Protein AF-A0A5D4KFY9-F1 (afdb_monomer_lite)

InterPro domains:
  IPR002559 Transposase IS4-like domain [PF01609] (36-91)
  IPR012337 Ribonuclease H-like superfamily [SSF53098] (18-90)

Sequence (92 aa):
YEVPEGKTILRDAKVILGAEKKMRPVRLVEYQDSEGKTYKVATTRWDLSAIEIAEIYKNRWIIELFFKWIKQSLRFVKVWSTKPQGIWNQMF

Organism: NCBI:txid218284

Foldseek 3Di:
DDDPPDQFWPDWDFDWDDPDPDTDTWIWTWTADPVRDIDIDTHNDPPDDSVVSVVVVVVVVVVVVVVVCVCVVPPPVDQPDPDPVSVVVVVD

Secondary structure (DSSP, 8-state):
-PPPSSSSEEEEEEEEESSTT--EEEEEEEEE-TTS-EEEEEES--SS-HHHHHHHHHHHHHHHHHHHHHHHHS-----S--SHHHHHHHH-

Structure (mmCIF, N/CA/C/O backbone):
data_AF-A0A5D4KFY9-F1
#
_entry.id   AF-A0A5D4KFY9-F1
#
loop_
_atom_site.group_PDB
_atom_site.id
_atom_site.type_symbol
_atom_site.label_atom_id
_atom_site.label_alt_id
_atom_site.label_comp_id
_atom_site.label_asym_id
_atom_site.label_entity_id
_atom_site.label_seq_id
_atom_site.pdbx_PDB_ins_code
_atom_site.Cartn_x
_atom_site.Cartn_y
_atom_site.Cartn_z
_atom_site.occupancy
_atom_site.B_iso_or_equiv
_atom_site.auth_seq_id
_atom_site.auth_comp_id
_atom_site.auth_asym_id
_atom_site.auth_atom_id
_atom_site.pdbx_PDB_model_num
ATOM 1 N N . TYR A 1 1 ? -14.939 -1.717 -14.399 1.00 43.03 1 TYR A N 1
ATOM 2 C CA . TYR A 1 1 ? -15.125 -2.684 -13.308 1.00 43.03 1 TYR A CA 1
ATOM 3 C C . TYR A 1 1 ? -16.118 -2.072 -12.352 1.00 43.03 1 TYR A C 1
ATOM 5 O O . TYR A 1 1 ? -15.929 -0.921 -11.976 1.00 43.03 1 TYR A O 1
ATOM 13 N N . GLU A 1 2 ? -17.213 -2.778 -12.092 1.00 39.16 2 GLU A N 1
ATOM 14 C CA . GLU A 1 2 ? -18.279 -2.308 -11.207 1.00 39.16 2 GLU A CA 1
ATOM 15 C C . GLU A 1 2 ? -17.755 -2.299 -9.771 1.00 39.16 2 GLU A C 1
ATOM 17 O O . GLU A 1 2 ? -17.181 -3.281 -9.298 1.00 39.16 2 GLU A O 1
ATOM 22 N N . VAL A 1 3 ? -17.863 -1.143 -9.120 1.00 52.78 3 VAL A N 1
ATOM 23 C CA . VAL A 1 3 ? -17.418 -0.943 -7.742 1.00 52.78 3 VAL A CA 1
ATOM 24 C C . VAL A 1 3 ? -18.590 -1.338 -6.841 1.00 52.78 3 VAL A C 1
ATOM 26 O O . VAL A 1 3 ? -19.649 -0.723 -6.972 1.00 52.78 3 VAL A O 1
ATOM 29 N N . PRO A 1 4 ? -18.448 -2.338 -5.950 1.00 48.19 4 PRO A N 1
ATOM 30 C CA . PRO A 1 4 ? -19.504 -2.689 -5.009 1.00 48.19 4 PRO A CA 1
ATOM 31 C C . PRO A 1 4 ? -19.818 -1.487 -4.118 1.00 48.19 4 PRO A C 1
ATOM 33 O O . PRO A 1 4 ? -18.920 -0.843 -3.568 1.00 48.19 4 PRO A O 1
ATOM 36 N N . GLU A 1 5 ? -21.100 -1.161 -4.021 1.00 46.69 5 GLU A N 1
ATOM 37 C CA . GLU A 1 5 ? -21.593 0.052 -3.387 1.00 46.69 5 GLU A CA 1
ATOM 38 C C . GLU A 1 5 ? -21.432 -0.034 -1.862 1.00 46.69 5 GLU A C 1
ATOM 40 O O . GLU A 1 5 ? -22.154 -0.739 -1.162 1.00 46.69 5 GLU A O 1
ATOM 45 N N . GLY A 1 6 ? -20.422 0.668 -1.349 1.00 52.97 6 GLY A N 1
ATOM 46 C CA . GLY A 1 6 ? -20.077 0.655 0.070 1.00 52.97 6 GLY A CA 1
ATOM 47 C C . GLY A 1 6 ? -19.074 1.739 0.450 1.00 52.97 6 GLY A C 1
ATOM 48 O O . GLY A 1 6 ? -18.115 1.438 1.139 1.00 52.97 6 GLY A O 1
ATOM 49 N N . LYS A 1 7 ? -19.258 2.973 -0.052 1.00 58.97 7 LYS A N 1
ATOM 50 C CA . LYS A 1 7 ? -18.627 4.272 0.321 1.00 58.97 7 LYS A CA 1
ATOM 51 C C . LYS A 1 7 ? -17.098 4.383 0.521 1.00 58.97 7 LYS A C 1
ATOM 53 O O . LYS A 1 7 ? -16.617 5.499 0.679 1.00 58.97 7 LYS A O 1
ATOM 58 N N . THR A 1 8 ? -16.317 3.308 0.497 1.00 73.94 8 THR A N 1
ATOM 59 C CA . THR A 1 8 ? -14.878 3.346 0.800 1.00 73.94 8 THR A CA 1
ATOM 60 C C . THR A 1 8 ? -14.029 3.518 -0.456 1.00 73.94 8 THR A C 1
ATOM 62 O O . THR A 1 8 ? -13.041 4.242 -0.409 1.00 73.94 8 THR A O 1
ATOM 65 N N . ILE A 1 9 ? -14.398 2.911 -1.589 1.00 83.44 9 ILE A N 1
ATOM 66 C CA . ILE A 1 9 ? -13.632 3.009 -2.842 1.00 83.44 9 ILE A CA 1
ATOM 67 C C . ILE A 1 9 ? -14.152 4.177 -3.687 1.00 83.44 9 ILE A C 1
ATOM 69 O O . ILE A 1 9 ? -15.316 4.203 -4.071 1.00 83.44 9 ILE A O 1
ATOM 73 N N . LEU A 1 10 ? -13.271 5.130 -3.990 1.00 86.12 10 LEU A N 1
ATOM 74 C CA . LEU A 1 10 ? -13.563 6.319 -4.795 1.00 86.12 10 LEU A CA 1
ATOM 75 C C . LEU A 1 10 ? -13.276 6.090 -6.281 1.00 86.12 10 LEU A C 1
ATOM 77 O O . LEU A 1 10 ? -13.959 6.641 -7.142 1.00 86.12 10 LEU A O 1
ATOM 81 N N . ARG A 1 11 ? -12.244 5.299 -6.597 1.00 88.00 11 ARG A N 1
ATOM 82 C CA . ARG A 1 11 ? -11.822 5.055 -7.978 1.00 88.00 11 ARG A CA 1
ATOM 83 C C . ARG A 1 11 ? -11.065 3.742 -8.107 1.00 88.00 11 ARG A C 1
ATOM 85 O O . ARG A 1 11 ? -10.200 3.442 -7.295 1.00 88.00 11 ARG A O 1
ATOM 92 N N . ASP A 1 12 ? -11.322 3.019 -9.188 1.00 90.00 12 ASP A N 1
ATOM 93 C CA . ASP A 1 12 ? -10.502 1.893 -9.632 1.00 90.00 12 ASP A CA 1
ATOM 94 C C . ASP A 1 12 ? -10.266 2.018 -11.140 1.00 90.00 12 ASP A C 1
ATOM 96 O O . ASP A 1 12 ? -11.206 1.966 -11.937 1.00 90.00 12 ASP A O 1
ATOM 100 N N . ALA A 1 13 ? -9.022 2.277 -11.541 1.00 89.44 13 ALA A N 1
ATOM 101 C CA . ALA A 1 13 ? -8.689 2.573 -12.929 1.00 89.44 13 ALA A CA 1
ATOM 102 C C . ALA A 1 13 ? -7.332 2.006 -13.34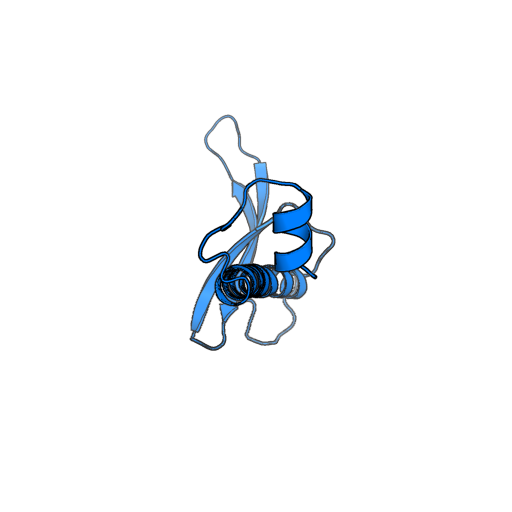3 1.00 89.44 13 ALA A C 1
ATOM 104 O O . ALA A 1 13 ? -6.366 2.015 -12.585 1.00 89.44 13 ALA A O 1
ATOM 105 N N . LYS A 1 14 ? -7.222 1.598 -14.608 1.00 91.12 14 LYS A N 1
ATOM 106 C CA . LYS A 1 14 ? -5.926 1.340 -15.239 1.00 91.12 14 LYS A CA 1
ATOM 107 C C . LYS A 1 14 ? -5.282 2.678 -15.595 1.00 91.12 14 LYS A C 1
ATOM 109 O O . LYS A 1 14 ? -5.853 3.449 -16.359 1.00 91.12 14 LYS A O 1
ATOM 114 N N . VAL A 1 15 ? -4.102 2.947 -15.054 1.00 89.94 15 VAL A N 1
ATOM 115 C CA . VAL A 1 15 ? -3.320 4.156 -15.327 1.00 89.94 15 VAL A CA 1
ATOM 116 C C . VAL A 1 15 ? -1.964 3.781 -15.903 1.00 89.94 15 VAL A C 1
ATOM 118 O O . VAL A 1 15 ? -1.466 2.673 -15.706 1.00 89.94 15 VAL A O 1
ATOM 121 N N . ILE A 1 16 ? -1.356 4.704 -16.635 1.00 88.62 16 ILE A N 1
ATOM 122 C CA . ILE A 1 16 ? 0.000 4.532 -17.142 1.00 88.62 16 ILE A CA 1
ATOM 123 C C . ILE A 1 16 ? 0.938 5.283 -16.206 1.00 88.62 16 ILE A C 1
ATOM 125 O O . ILE A 1 16 ? 0.771 6.481 -15.992 1.00 88.62 16 ILE A O 1
ATOM 129 N N . LEU A 1 17 ? 1.912 4.573 -15.641 1.00 84.00 17 LEU A N 1
ATOM 130 C CA . LEU A 1 17 ? 2.912 5.149 -14.751 1.00 84.00 17 LEU A CA 1
ATOM 131 C C . LEU A 1 17 ? 4.271 5.174 -15.460 1.00 84.00 17 LEU A C 1
ATOM 133 O O . LEU A 1 17 ? 4.751 4.132 -15.911 1.00 84.00 17 LEU A O 1
ATOM 137 N N . GLY A 1 18 ? 4.878 6.358 -15.567 1.00 81.94 18 GLY A N 1
ATOM 138 C CA . GLY A 1 18 ? 6.206 6.568 -16.155 1.00 81.94 18 GLY A CA 1
ATOM 139 C C . GLY A 1 18 ? 6.269 7.730 -17.151 1.00 81.94 18 GLY A C 1
ATOM 140 O O . GLY A 1 18 ? 5.241 8.246 -17.579 1.00 81.94 18 GLY A O 1
ATOM 141 N N . ALA A 1 19 ? 7.490 8.126 -17.521 1.00 77.38 19 ALA A N 1
ATOM 142 C CA . ALA A 1 19 ? 7.766 9.134 -18.548 1.00 77.38 19 ALA A CA 1
ATOM 143 C C . ALA A 1 19 ? 8.274 8.468 -19.837 1.00 77.38 19 ALA A C 1
ATOM 145 O O . ALA A 1 19 ? 9.011 7.481 -19.755 1.00 77.38 19 ALA A O 1
ATOM 146 N N . GLU A 1 20 ? 7.857 9.015 -20.984 1.00 70.19 20 GLU A N 1
ATOM 147 C CA . GLU A 1 20 ? 8.192 8.710 -22.394 1.00 70.19 20 GLU A CA 1
ATOM 148 C C . GLU A 1 20 ? 8.653 7.275 -22.736 1.00 70.19 20 GLU A C 1
ATOM 150 O O . GLU A 1 20 ? 7.959 6.568 -23.456 1.00 70.19 20 GLU A O 1
ATOM 155 N N . LYS A 1 21 ? 9.806 6.809 -22.233 1.00 67.75 21 LYS A N 1
ATOM 156 C CA . LYS A 1 21 ? 10.396 5.489 -22.542 1.00 67.75 21 LYS A CA 1
ATOM 157 C C . LYS A 1 21 ? 10.116 4.365 -21.530 1.00 67.75 21 LYS A C 1
ATOM 159 O O . LYS A 1 21 ? 10.518 3.230 -21.774 1.00 67.75 21 LYS A O 1
ATOM 164 N N . LYS A 1 22 ? 9.463 4.627 -20.389 1.00 73.69 22 LYS A N 1
ATOM 165 C CA . LYS A 1 22 ? 9.158 3.603 -19.358 1.00 73.69 22 LYS A CA 1
ATOM 166 C C . LYS A 1 22 ? 7.709 3.659 -18.863 1.00 73.69 22 LYS A C 1
ATOM 168 O O . LYS A 1 22 ? 7.457 3.553 -17.667 1.00 73.69 22 LYS A O 1
ATOM 173 N N . MET A 1 23 ? 6.756 3.808 -19.777 1.00 79.94 23 MET A N 1
ATOM 174 C CA . MET A 1 23 ? 5.331 3.710 -19.462 1.00 79.94 23 MET A CA 1
ATOM 175 C C . MET A 1 23 ? 4.940 2.259 -19.155 1.00 79.94 23 MET A C 1
ATOM 177 O O . MET A 1 23 ? 4.997 1.397 -20.030 1.00 79.9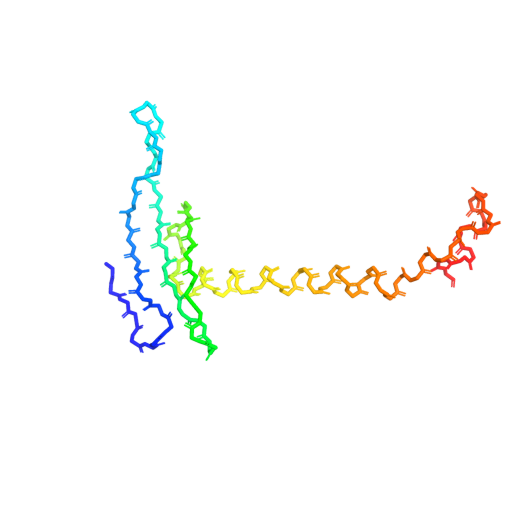4 23 MET A O 1
ATOM 181 N N . ARG A 1 24 ? 4.535 1.977 -17.911 1.00 84.56 24 ARG A N 1
ATOM 182 C CA . ARG A 1 24 ? 3.969 0.676 -17.525 1.00 84.56 24 ARG A CA 1
ATOM 183 C C . ARG A 1 24 ? 2.515 0.840 -17.087 1.00 84.56 24 ARG A C 1
ATOM 185 O O . ARG A 1 24 ? 2.231 1.725 -16.277 1.00 84.56 24 ARG A O 1
ATOM 192 N N . PRO A 1 25 ? 1.588 0.006 -17.591 1.00 85.94 25 PRO A N 1
ATOM 193 C CA . PRO A 1 25 ? 0.224 0.011 -17.098 1.00 85.94 25 PRO A CA 1
ATOM 194 C C . PRO A 1 25 ? 0.197 -0.541 -15.672 1.00 85.94 25 PRO A C 1
ATOM 196 O O . PRO A 1 25 ? 0.676 -1.644 -15.412 1.00 85.94 25 PRO A O 1
ATOM 199 N N . VAL A 1 26 ? -0.392 0.218 -14.760 1.00 91.62 26 VAL A N 1
ATOM 200 C CA . VAL A 1 26 ? -0.645 -0.185 -13.376 1.00 91.62 26 VAL A CA 1
ATOM 201 C C . VAL A 1 26 ? -2.106 0.086 -13.043 1.00 91.62 26 VAL A C 1
ATOM 203 O O . VAL A 1 26 ? -2.769 0.900 -13.684 1.00 91.62 26 VAL A O 1
ATOM 206 N N . ARG A 1 27 ? -2.636 -0.613 -12.052 1.00 92.88 27 ARG A N 1
ATOM 207 C CA . ARG A 1 27 ? -3.958 -0.339 -11.503 1.00 92.88 27 ARG A CA 1
ATOM 208 C C . ARG A 1 27 ? -3.824 0.706 -10.406 1.00 92.88 27 ARG A C 1
ATOM 210 O O . ARG A 1 27 ? -2.962 0.576 -9.543 1.00 92.88 27 ARG A O 1
ATOM 217 N N . LEU A 1 28 ? -4.661 1.731 -10.442 1.00 92.75 28 LEU A N 1
ATOM 218 C CA . LEU A 1 28 ? -4.778 2.751 -9.413 1.00 92.75 28 LEU A CA 1
ATOM 219 C C . LEU A 1 28 ? -6.104 2.562 -8.687 1.00 92.75 28 LEU A C 1
ATOM 221 O O . LEU A 1 28 ? -7.165 2.717 -9.291 1.00 92.75 28 LEU A O 1
ATOM 225 N N . VAL A 1 29 ? -6.015 2.269 -7.396 1.00 92.31 29 VAL A N 1
ATOM 226 C CA . VAL A 1 29 ? -7.154 2.188 -6.487 1.00 92.31 29 VAL A CA 1
ATOM 227 C C . VAL A 1 29 ? -7.109 3.398 -5.564 1.00 92.31 29 VAL A C 1
ATOM 229 O O . VAL A 1 29 ? -6.130 3.599 -4.847 1.00 92.31 29 VAL A O 1
ATOM 232 N N . GLU A 1 30 ? -8.150 4.221 -5.588 1.00 92.38 30 GLU A N 1
ATOM 233 C CA . GLU A 1 30 ? -8.328 5.349 -4.679 1.00 92.38 30 GLU A CA 1
ATOM 234 C C . GLU A 1 30 ? -9.446 5.019 -3.691 1.00 92.38 30 GLU A C 1
ATOM 236 O O . GLU A 1 30 ? -10.532 4.600 -4.094 1.00 92.38 30 GLU A O 1
ATOM 241 N N . TYR A 1 31 ? -9.186 5.207 -2.401 1.00 90.31 31 TYR A N 1
ATOM 242 C CA . TYR A 1 31 ? -10.152 4.940 -1.339 1.00 90.31 31 TYR A CA 1
ATOM 243 C C . TYR A 1 31 ? -10.088 6.020 -0.260 1.00 90.31 31 TYR A C 1
ATOM 245 O O . TYR A 1 31 ? -9.059 6.674 -0.088 1.00 90.31 31 TYR A O 1
ATOM 253 N N . GLN A 1 32 ? -11.189 6.217 0.456 1.00 88.44 32 GLN A N 1
ATOM 254 C CA . GLN A 1 32 ? -11.293 7.162 1.563 1.00 88.44 32 GLN A CA 1
ATOM 255 C C . GLN A 1 32 ? -11.409 6.399 2.880 1.00 88.44 32 GLN A C 1
ATOM 257 O O . GLN A 1 32 ? -12.123 5.400 2.970 1.00 88.44 32 GLN A O 1
ATOM 262 N N . ASP A 1 33 ? -10.679 6.843 3.896 1.00 83.50 33 ASP A N 1
ATOM 263 C CA . ASP A 1 33 ? -10.762 6.254 5.231 1.00 83.50 33 ASP A CA 1
ATOM 264 C C . ASP A 1 33 ? -11.864 6.899 6.085 1.00 83.50 33 ASP A C 1
ATOM 266 O O . ASP A 1 33 ? -12.455 7.904 5.685 1.00 83.50 33 ASP A O 1
ATOM 270 N N . SER A 1 34 ? -12.143 6.339 7.265 1.00 80.56 34 SER A N 1
ATOM 271 C CA . SER A 1 34 ? -13.177 6.837 8.190 1.00 80.56 34 SER A CA 1
ATOM 272 C C . SER A 1 34 ? -12.961 8.290 8.632 1.00 80.56 34 SER A C 1
ATOM 274 O O . SER A 1 34 ? -13.927 9.001 8.884 1.00 80.56 34 SER A O 1
ATOM 276 N N . GLU A 1 35 ? -11.710 8.755 8.662 1.00 82.50 35 GLU A N 1
ATOM 277 C CA . GLU A 1 35 ? -11.333 10.146 8.961 1.00 82.50 35 GLU A CA 1
ATOM 278 C C . GLU A 1 35 ? -11.445 11.084 7.741 1.00 82.50 35 GLU A C 1
ATOM 280 O O . GLU A 1 35 ? -11.022 12.237 7.781 1.00 82.50 35 GLU A O 1
ATOM 285 N N . GLY A 1 36 ? -11.971 10.593 6.616 1.00 83.31 36 GLY A N 1
ATOM 286 C CA . GLY A 1 36 ? -12.157 11.374 5.396 1.00 83.31 36 GLY A CA 1
ATOM 287 C C . GLY A 1 36 ? -10.886 11.566 4.562 1.00 83.31 36 GLY A C 1
ATOM 288 O O . GLY A 1 36 ? -10.924 12.264 3.549 1.00 83.31 36 GLY A O 1
ATOM 289 N N . LYS A 1 37 ? -9.768 10.939 4.938 1.00 87.31 37 LYS A N 1
ATOM 290 C CA . LYS A 1 37 ? -8.502 11.027 4.203 1.00 87.31 37 LYS A CA 1
ATOM 291 C C . LYS A 1 37 ? -8.492 10.100 2.989 1.00 87.31 37 LYS A C 1
ATOM 293 O O . LYS A 1 37 ? -8.781 8.911 3.107 1.00 87.31 37 LYS A O 1
ATOM 298 N N . THR A 1 38 ? -8.107 10.644 1.837 1.00 89.81 38 THR A N 1
ATOM 299 C CA . THR A 1 38 ? -8.016 9.895 0.579 1.00 89.81 38 THR A CA 1
ATOM 300 C C . THR A 1 38 ? -6.631 9.290 0.393 1.00 89.81 38 THR A C 1
ATOM 302 O O . THR A 1 38 ? -5.613 9.980 0.467 1.00 89.81 38 THR A O 1
ATOM 305 N N . TYR A 1 39 ? -6.603 8.003 0.077 1.00 89.62 39 TYR A N 1
ATOM 306 C CA . TYR A 1 39 ? -5.411 7.235 -0.240 1.00 89.62 39 TYR A CA 1
ATOM 307 C C . TYR A 1 39 ? -5.452 6.783 -1.695 1.00 89.62 39 TYR A C 1
ATOM 309 O O . TYR A 1 39 ? -6.512 6.465 -2.231 1.00 89.62 39 TYR A O 1
ATOM 317 N N . LYS A 1 40 ? -4.281 6.753 -2.335 1.00 92.06 40 LYS A N 1
ATOM 318 C CA . LYS A 1 40 ? -4.098 6.289 -3.711 1.00 92.06 40 LYS A CA 1
ATOM 319 C C . LYS A 1 40 ? -3.064 5.176 -3.721 1.00 92.06 40 LYS A C 1
ATOM 321 O O . LYS A 1 40 ? -1.920 5.395 -3.328 1.00 92.06 40 LYS A O 1
ATOM 326 N N . VAL A 1 41 ? -3.462 3.997 -4.171 1.00 91.06 41 VAL A N 1
ATOM 327 C CA . VAL A 1 41 ? -2.630 2.796 -4.196 1.00 91.06 41 VAL A CA 1
ATOM 328 C C . VAL A 1 41 ? -2.421 2.383 -5.644 1.00 91.06 41 VAL A C 1
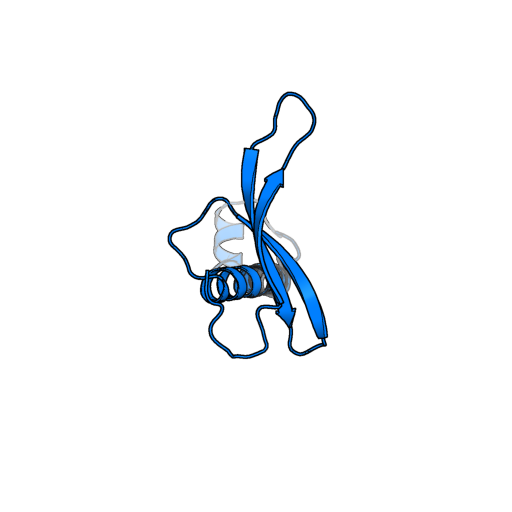ATOM 330 O O . VAL A 1 41 ? -3.369 2.029 -6.341 1.00 91.06 41 VAL A O 1
ATOM 333 N N . ALA A 1 42 ? -1.171 2.429 -6.103 1.00 91.75 42 ALA A N 1
ATOM 334 C CA . ALA A 1 42 ? -0.779 1.874 -7.391 1.00 91.75 42 ALA A CA 1
ATOM 335 C C . ALA A 1 42 ? -0.331 0.420 -7.198 1.00 91.75 42 ALA A C 1
ATOM 337 O O . ALA A 1 42 ? 0.565 0.145 -6.400 1.00 91.75 42 ALA A O 1
ATOM 338 N N . THR A 1 43 ? -0.939 -0.513 -7.926 1.00 90.38 43 THR A N 1
ATOM 339 C CA . THR A 1 43 ? -0.632 -1.942 -7.839 1.00 90.38 43 THR A CA 1
ATOM 340 C C . THR A 1 43 ? -0.580 -2.591 -9.217 1.00 90.38 43 THR A C 1
ATOM 342 O O . THR A 1 43 ? -1.243 -2.170 -10.162 1.00 90.38 43 THR A O 1
ATOM 345 N N . THR A 1 44 ? 0.228 -3.638 -9.344 1.00 90.81 44 THR A N 1
ATOM 346 C CA . THR A 1 44 ? 0.251 -4.524 -10.516 1.00 90.81 44 THR A CA 1
ATOM 347 C C . THR A 1 44 ? -0.670 -5.733 -10.344 1.00 90.81 44 THR A C 1
ATOM 349 O O . THR A 1 44 ? -0.777 -6.542 -11.262 1.00 90.81 44 THR A O 1
ATOM 352 N N . ARG A 1 45 ? -1.328 -5.861 -9.183 1.00 87.81 45 ARG A N 1
ATOM 353 C CA . ARG A 1 45 ? -2.228 -6.967 -8.844 1.00 87.81 45 ARG A CA 1
ATOM 354 C C . ARG A 1 45 ? -3.643 -6.716 -9.357 1.00 87.81 45 ARG A C 1
ATOM 356 O O . ARG A 1 45 ? -4.301 -5.741 -8.984 1.00 87.81 45 ARG A O 1
ATOM 363 N N . TRP A 1 46 ? -4.093 -7.617 -10.220 1.00 88.25 46 TRP A N 1
ATOM 364 C CA . TRP A 1 46 ? -5.432 -7.627 -10.823 1.00 88.25 46 TRP A CA 1
ATOM 365 C C . TRP A 1 46 ? -6.296 -8.774 -10.295 1.00 88.25 46 TRP A C 1
ATOM 367 O O . TRP A 1 46 ? -7.498 -8.781 -10.517 1.00 88.25 46 TRP A O 1
ATOM 377 N N . ASP A 1 47 ? -5.670 -9.715 -9.592 1.00 92.00 47 ASP A N 1
ATOM 378 C CA . ASP A 1 47 ? -6.270 -10.877 -8.942 1.00 92.00 47 ASP A CA 1
ATOM 379 C C . ASP A 1 47 ? -7.136 -10.513 -7.729 1.00 92.00 47 ASP A C 1
ATOM 381 O O . ASP A 1 47 ? -8.025 -11.273 -7.368 1.00 92.00 47 ASP A O 1
ATOM 385 N N . LEU A 1 48 ? -6.888 -9.351 -7.121 1.00 89.19 48 LEU A N 1
ATOM 386 C CA . LEU A 1 48 ? -7.596 -8.871 -5.935 1.00 89.19 48 LEU A CA 1
ATOM 387 C C . LEU A 1 48 ? -8.634 -7.807 -6.292 1.00 89.19 48 LEU A C 1
ATOM 389 O O . LEU A 1 48 ? -8.445 -7.019 -7.220 1.00 89.19 48 LEU A O 1
ATOM 393 N N . SER A 1 49 ? -9.704 -7.712 -5.518 1.00 90.44 49 SER A N 1
ATOM 394 C CA . SER A 1 49 ? -10.660 -6.608 -5.588 1.00 90.44 49 SER A CA 1
ATOM 395 C C . SER A 1 49 ? -10.055 -5.293 -5.068 1.00 90.44 49 SER A C 1
ATOM 397 O O . SER A 1 49 ? -9.065 -5.269 -4.333 1.00 90.44 49 SER A O 1
ATOM 399 N N . ALA A 1 50 ? -10.659 -4.160 -5.441 1.00 88.38 50 ALA A N 1
ATOM 400 C CA . ALA A 1 50 ? -10.235 -2.846 -4.950 1.00 88.38 50 ALA A CA 1
ATOM 401 C C . ALA A 1 50 ? -10.347 -2.726 -3.417 1.00 88.38 50 ALA A C 1
ATOM 403 O O . ALA A 1 50 ? -9.530 -2.051 -2.792 1.00 88.38 50 ALA A O 1
ATOM 404 N N . ILE A 1 51 ? -11.323 -3.418 -2.819 1.00 87.75 51 ILE A N 1
ATOM 405 C CA . ILE A 1 51 ? -11.543 -3.467 -1.369 1.00 87.75 51 ILE A CA 1
ATOM 406 C C . ILE A 1 51 ? -10.394 -4.216 -0.687 1.00 87.75 51 ILE A C 1
ATOM 408 O O . ILE A 1 51 ? -9.764 -3.659 0.206 1.00 87.75 51 ILE A O 1
ATOM 412 N N . GLU A 1 52 ? -10.041 -5.411 -1.166 1.00 89.62 52 GLU A N 1
ATOM 413 C CA . GLU A 1 52 ? -8.917 -6.188 -0.616 1.00 89.62 52 GLU A CA 1
ATOM 414 C C . GLU A 1 52 ? -7.589 -5.430 -0.737 1.00 89.62 52 GLU A C 1
ATOM 416 O O . GLU A 1 52 ? -6.771 -5.433 0.182 1.00 89.62 52 GLU A O 1
ATOM 421 N N . ILE A 1 53 ? -7.368 -4.723 -1.852 1.00 90.44 53 ILE A N 1
ATOM 422 C CA . ILE A 1 53 ? -6.187 -3.864 -2.022 1.00 90.44 53 ILE A CA 1
ATOM 423 C C . ILE A 1 53 ? -6.165 -2.751 -0.963 1.00 90.44 53 ILE A C 1
ATOM 425 O O . ILE A 1 53 ? -5.108 -2.479 -0.386 1.00 90.44 53 ILE A O 1
ATOM 429 N N . ALA A 1 54 ? -7.310 -2.118 -0.693 1.00 87.94 54 ALA A N 1
ATOM 430 C CA . ALA A 1 54 ? -7.428 -1.095 0.341 1.00 87.94 54 ALA A CA 1
ATOM 431 C C . ALA A 1 54 ? -7.180 -1.674 1.746 1.00 87.94 54 ALA A C 1
ATOM 433 O O . ALA A 1 54 ? -6.442 -1.074 2.524 1.0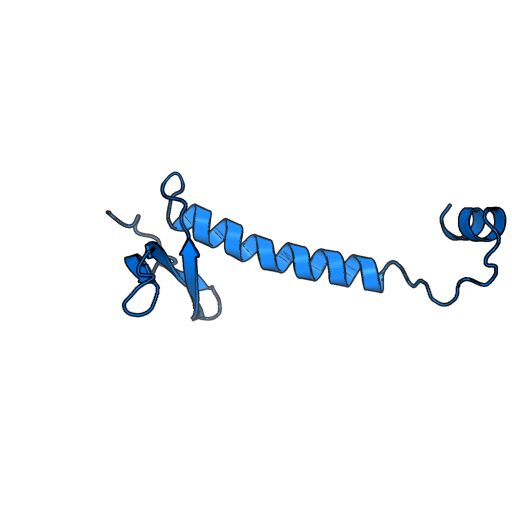0 87.94 54 ALA A O 1
ATOM 434 N N . GLU A 1 55 ? -7.715 -2.854 2.062 1.00 86.94 55 GLU A N 1
ATOM 435 C CA . GLU A 1 55 ? -7.495 -3.544 3.342 1.00 86.94 55 GLU A CA 1
ATOM 436 C C . GLU A 1 55 ? -6.032 -3.947 3.551 1.00 86.94 55 GLU A C 1
ATOM 438 O O . GLU A 1 55 ? -5.462 -3.690 4.612 1.00 86.94 55 GLU A O 1
ATOM 443 N N . ILE A 1 56 ? -5.372 -4.500 2.529 1.00 88.12 56 ILE A N 1
ATOM 444 C CA . ILE A 1 56 ? -3.935 -4.807 2.577 1.00 88.12 56 ILE A CA 1
ATOM 445 C C . ILE A 1 56 ? -3.129 -3.532 2.841 1.00 88.12 56 ILE A C 1
ATOM 447 O O . ILE A 1 56 ? -2.194 -3.536 3.647 1.00 88.12 56 ILE A O 1
ATOM 451 N N . TYR A 1 57 ? -3.493 -2.425 2.188 1.00 85.62 57 TYR A N 1
ATOM 452 C CA . TYR A 1 57 ? -2.814 -1.153 2.405 1.00 85.62 57 TYR A CA 1
ATOM 453 C C . TYR A 1 57 ? -3.091 -0.578 3.801 1.00 85.62 57 TYR A C 1
ATOM 455 O O . TYR A 1 57 ? -2.176 -0.018 4.400 1.00 85.62 57 TYR A O 1
ATOM 463 N N . LYS A 1 58 ? -4.286 -0.780 4.373 1.00 83.00 58 LYS A N 1
ATOM 464 C CA . LYS A 1 58 ? -4.574 -0.477 5.787 1.00 83.00 58 LYS A CA 1
ATOM 465 C C . LYS A 1 58 ? -3.706 -1.318 6.730 1.00 83.00 58 LYS A C 1
ATOM 467 O O . LYS A 1 58 ? -3.089 -0.772 7.642 1.00 83.00 58 LYS A O 1
ATOM 472 N N . ASN A 1 59 ? -3.545 -2.613 6.460 1.00 84.38 59 ASN A N 1
ATOM 473 C CA . ASN A 1 59 ? -2.705 -3.510 7.265 1.00 84.38 59 ASN A CA 1
ATOM 474 C C . ASN A 1 59 ? -1.216 -3.125 7.254 1.00 84.38 59 ASN A C 1
ATOM 476 O O . ASN A 1 59 ? -0.499 -3.403 8.216 1.00 84.38 59 ASN A O 1
ATOM 480 N N . ARG A 1 60 ? -0.735 -2.420 6.222 1.00 80.81 60 ARG A N 1
ATOM 481 C CA . ARG A 1 60 ? 0.630 -1.868 6.208 1.00 80.81 60 ARG A CA 1
ATOM 482 C C . ARG A 1 60 ? 0.894 -0.921 7.386 1.00 80.81 60 ARG A C 1
ATOM 484 O O . ARG A 1 60 ? 1.993 -0.940 7.932 1.00 80.81 60 ARG A O 1
ATOM 491 N N . TRP A 1 61 ? -0.103 -0.142 7.808 1.00 78.19 61 TRP A N 1
ATOM 492 C CA . TRP A 1 61 ? 0.013 0.757 8.964 1.00 78.19 61 TRP A CA 1
ATOM 493 C C . TRP A 1 61 ? 0.137 -0.025 10.273 1.00 78.19 61 TRP A C 1
ATOM 495 O O . TRP A 1 61 ? 0.897 0.353 11.164 1.00 78.19 61 TRP A O 1
ATOM 505 N N . ILE A 1 62 ? -0.558 -1.161 10.369 1.00 79.06 62 ILE A N 1
ATOM 506 C CA . ILE A 1 62 ? -0.484 -2.053 11.531 1.00 79.06 62 ILE A CA 1
ATOM 507 C C . ILE A 1 62 ? 0.935 -2.606 11.684 1.00 79.06 62 ILE A C 1
ATOM 509 O O . ILE A 1 62 ? 1.437 -2.681 12.801 1.00 79.06 62 ILE A O 1
ATOM 513 N N . ILE A 1 63 ? 1.618 -2.925 10.579 1.00 80.94 63 ILE A N 1
ATOM 514 C CA . ILE A 1 63 ? 3.014 -3.386 10.609 1.00 80.94 63 ILE A CA 1
ATOM 515 C C . ILE A 1 63 ? 3.946 -2.300 11.169 1.00 80.94 63 ILE A C 1
ATOM 517 O O . ILE A 1 63 ? 4.832 -2.599 11.971 1.00 80.94 63 ILE A O 1
ATOM 521 N N . GLU A 1 64 ? 3.750 -1.033 10.799 1.00 83.25 64 GLU A N 1
ATOM 522 C CA . GLU A 1 64 ? 4.535 0.072 11.364 1.00 83.25 64 GLU A CA 1
ATOM 523 C C . GLU A 1 64 ? 4.292 0.224 12.867 1.00 83.25 64 GLU A C 1
ATOM 525 O O . GLU A 1 64 ? 5.246 0.374 13.636 1.00 83.25 64 GLU A O 1
ATOM 530 N N . LEU A 1 65 ? 3.032 0.125 13.303 1.00 84.75 65 LEU A N 1
ATOM 531 C CA . LEU A 1 65 ? 2.684 0.162 14.720 1.00 84.75 65 LEU A CA 1
ATOM 532 C C . LEU A 1 65 ? 3.257 -1.042 15.476 1.00 84.75 65 LEU A C 1
ATOM 534 O O . LEU A 1 65 ? 3.765 -0.872 16.579 1.00 84.75 65 LEU A O 1
ATOM 538 N N . PHE A 1 66 ? 3.250 -2.226 14.869 1.00 81.19 66 PHE A N 1
ATOM 539 C CA . PHE A 1 66 ? 3.845 -3.439 15.417 1.00 81.19 66 PHE A CA 1
ATOM 540 C C . PHE A 1 66 ? 5.354 -3.284 15.610 1.00 81.19 66 PHE A C 1
ATOM 542 O O . PHE A 1 66 ? 5.858 -3.532 16.700 1.00 81.19 66 PHE A O 1
ATOM 549 N N . PHE A 1 67 ? 6.091 -2.788 14.611 1.00 82.69 67 PHE A N 1
ATOM 550 C CA . PHE A 1 67 ? 7.527 -2.543 14.770 1.00 82.69 67 PHE A CA 1
ATOM 551 C C . PHE A 1 67 ? 7.834 -1.390 15.723 1.00 82.69 67 PHE A C 1
ATOM 553 O O . PHE A 1 67 ? 8.836 -1.441 16.437 1.00 82.69 67 PHE A O 1
ATOM 560 N N . LYS A 1 68 ? 6.989 -0.355 15.770 1.00 85.44 68 LYS A N 1
ATOM 561 C CA . LYS A 1 68 ? 7.084 0.701 16.784 1.00 85.44 68 LYS A CA 1
ATOM 562 C C . LYS A 1 68 ? 6.897 0.114 18.181 1.00 85.44 68 LYS A C 1
ATOM 564 O O . LYS A 1 68 ? 7.699 0.407 19.062 1.00 85.44 68 LYS A O 1
ATOM 569 N N . TRP A 1 69 ? 5.897 -0.744 18.360 1.00 85.62 69 TRP A N 1
ATOM 570 C CA . TRP A 1 69 ? 5.633 -1.445 19.609 1.00 85.62 69 TRP A CA 1
ATOM 571 C C . TRP A 1 69 ? 6.787 -2.375 19.983 1.00 85.62 69 TRP A C 1
ATOM 573 O O . TRP A 1 69 ? 7.265 -2.285 21.104 1.00 85.62 69 TRP A O 1
ATOM 583 N N . ILE A 1 70 ? 7.328 -3.166 19.048 1.00 82.62 70 ILE A N 1
ATOM 584 C CA . ILE A 1 70 ? 8.521 -3.997 19.275 1.00 82.62 70 ILE A CA 1
ATOM 585 C C . ILE A 1 70 ? 9.688 -3.134 19.741 1.00 82.62 70 ILE A C 1
ATOM 587 O O . ILE A 1 70 ? 10.311 -3.458 20.739 1.00 82.62 70 ILE A O 1
ATOM 591 N N . LYS A 1 71 ? 9.984 -2.018 19.068 1.00 80.69 71 LYS A N 1
ATOM 592 C CA . LYS A 1 71 ? 11.094 -1.131 19.454 1.00 80.69 71 LYS A CA 1
ATOM 593 C C . LYS A 1 71 ? 10.871 -0.439 20.804 1.00 80.69 71 LYS A C 1
ATOM 595 O O . LYS A 1 71 ? 11.840 -0.095 21.468 1.00 80.69 71 LYS A O 1
ATOM 600 N N . GLN A 1 72 ? 9.619 -0.199 21.201 1.00 80.31 72 GLN A N 1
ATOM 601 C CA . GLN A 1 72 ? 9.275 0.382 22.505 1.00 80.31 72 GLN A CA 1
ATOM 602 C C . GLN A 1 72 ? 9.254 -0.661 23.632 1.00 80.31 72 GLN A C 1
ATOM 604 O O . GLN A 1 72 ? 9.662 -0.355 24.751 1.00 80.31 72 GLN A O 1
ATOM 609 N N . SER A 1 73 ? 8.782 -1.873 23.339 1.00 77.06 73 SER A N 1
ATOM 610 C CA . SER A 1 73 ? 8.697 -3.011 24.258 1.00 77.06 73 SER A CA 1
ATOM 611 C C . SER A 1 73 ? 10.079 -3.623 24.493 1.00 77.06 73 SER A C 1
ATOM 613 O O . SER A 1 73 ? 10.490 -3.808 25.636 1.00 77.06 73 SER A O 1
ATOM 615 N N . LEU A 1 74 ? 10.856 -3.806 23.423 1.00 69.75 74 LEU A N 1
ATOM 616 C CA . LEU A 1 74 ? 12.285 -4.085 23.472 1.00 69.75 74 LEU A CA 1
ATOM 617 C C . LEU A 1 74 ? 13.024 -2.784 23.775 1.00 69.75 74 LEU A C 1
ATOM 619 O O . LEU A 1 74 ? 13.692 -2.195 22.923 1.00 69.75 74 LEU A O 1
ATOM 623 N N . ARG A 1 75 ? 12.934 -2.339 25.027 1.00 61.03 75 ARG A N 1
ATOM 624 C CA . ARG A 1 75 ? 13.949 -1.472 25.621 1.00 61.03 75 ARG A CA 1
ATOM 625 C C . ARG A 1 75 ? 15.290 -2.223 25.599 1.00 61.03 75 ARG A C 1
ATOM 627 O O . ARG A 1 75 ? 15.758 -2.672 26.638 1.00 61.03 75 ARG A O 1
ATOM 634 N N . PHE A 1 76 ? 15.954 -2.323 24.444 1.00 62.59 76 PHE A N 1
ATOM 635 C CA . PHE A 1 76 ? 17.400 -2.559 24.365 1.00 62.59 76 PHE A CA 1
ATOM 636 C C . PHE A 1 76 ? 18.103 -1.301 24.890 1.00 62.59 76 PHE A C 1
ATOM 638 O O . PHE A 1 76 ? 18.726 -0.521 24.174 1.00 62.59 76 PHE A O 1
ATOM 645 N N . VAL A 1 77 ? 17.925 -1.057 26.182 1.00 57.03 77 VAL A N 1
ATOM 646 C CA . VAL A 1 77 ? 18.522 0.035 26.929 1.00 57.03 77 VAL A CA 1
ATOM 647 C C . VAL A 1 77 ? 19.808 -0.547 27.498 1.00 57.03 77 VAL A C 1
ATOM 649 O O . VAL A 1 77 ? 19.819 -1.095 28.589 1.00 57.03 77 VAL A O 1
ATOM 652 N N . LYS A 1 78 ? 20.881 -0.455 26.705 1.00 60.00 78 LYS A N 1
ATOM 653 C CA . LYS A 1 78 ? 22.236 -0.967 26.980 1.00 60.00 78 LYS A CA 1
ATOM 654 C C . LYS A 1 78 ? 22.363 -2.493 27.086 1.00 60.00 78 LYS A C 1
ATOM 656 O O . LYS A 1 78 ? 22.044 -3.114 28.095 1.00 60.00 78 LYS A O 1
ATOM 661 N N . VAL A 1 79 ? 23.040 -3.062 26.091 1.00 58.38 79 VAL A N 1
ATOM 662 C CA . VAL A 1 79 ? 23.799 -4.302 26.282 1.00 58.38 79 VAL A CA 1
ATOM 663 C C . VAL A 1 79 ? 24.868 -4.008 27.341 1.00 58.38 79 VAL A C 1
ATOM 665 O O . VAL A 1 79 ? 25.777 -3.215 27.097 1.00 58.38 79 VAL A O 1
ATOM 668 N N . TRP A 1 80 ? 24.736 -4.574 28.542 1.00 61.31 80 TRP A N 1
ATOM 669 C CA . TRP A 1 80 ? 25.723 -4.379 29.619 1.00 61.31 80 TRP A CA 1
ATOM 670 C C . TRP A 1 80 ? 26.938 -5.296 29.470 1.00 61.31 80 TRP A C 1
ATOM 672 O O . TRP A 1 80 ? 27.959 -5.082 30.116 1.00 61.31 80 TRP A O 1
ATOM 682 N N . SER A 1 81 ? 26.848 -6.298 28.597 1.00 64.56 81 SER A N 1
ATOM 683 C CA . SER A 1 81 ? 27.924 -7.238 28.312 1.00 64.56 81 SER A CA 1
ATOM 684 C C . SER A 1 81 ? 27.810 -7.738 26.875 1.00 64.56 81 SER A C 1
ATOM 686 O O . SER A 1 81 ? 26.787 -8.289 26.488 1.00 64.56 81 SER A O 1
ATOM 688 N N . THR A 1 82 ? 28.860 -7.562 26.075 1.00 72.50 82 THR A N 1
ATOM 689 C CA . THR A 1 82 ? 28.938 -8.024 24.676 1.00 72.50 82 THR A CA 1
ATOM 690 C C . THR A 1 82 ? 29.251 -9.516 24.544 1.00 72.50 82 THR A C 1
ATOM 692 O O . THR A 1 82 ? 29.354 -10.029 23.431 1.00 72.50 82 THR A O 1
ATOM 695 N N . LYS A 1 83 ? 29.416 -10.235 25.663 1.00 81.19 83 LYS A N 1
ATOM 696 C CA . LYS A 1 83 ? 29.650 -11.682 25.646 1.00 81.19 83 LYS A CA 1
ATOM 697 C C . LYS A 1 83 ? 28.349 -12.438 25.329 1.00 81.19 83 LYS A C 1
ATOM 699 O O . LYS A 1 83 ? 27.305 -12.054 25.858 1.00 81.19 83 LYS A O 1
ATOM 704 N N . PRO A 1 84 ? 28.405 -13.552 24.574 1.00 76.06 84 PRO A N 1
ATOM 705 C CA . PRO A 1 84 ? 27.224 -14.338 24.198 1.00 76.06 84 PRO A CA 1
ATOM 706 C C . PRO A 1 84 ? 26.340 -14.729 25.391 1.00 76.06 84 PRO A C 1
ATOM 708 O O . PRO A 1 84 ? 25.123 -14.594 25.330 1.00 76.06 84 PRO A O 1
ATOM 711 N N . GLN A 1 85 ? 26.949 -15.124 26.513 1.00 77.50 85 GLN A N 1
ATOM 712 C CA .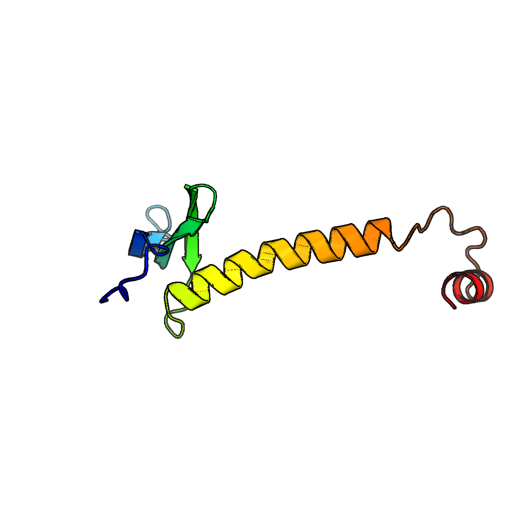 GLN A 1 85 ? 26.237 -15.465 27.750 1.00 77.50 85 GLN A CA 1
ATOM 713 C C . GLN A 1 85 ? 25.517 -14.265 28.386 1.00 77.50 85 GLN A C 1
ATOM 715 O O . GLN A 1 85 ? 24.435 -14.420 28.942 1.00 77.50 85 GLN A O 1
ATOM 720 N N . GLY A 1 86 ? 26.102 -13.066 28.308 1.00 75.00 86 GLY A N 1
ATOM 721 C CA . GLY A 1 86 ? 25.492 -11.851 28.852 1.00 75.00 86 GLY A CA 1
ATOM 722 C C . GLY A 1 86 ? 24.271 -11.408 28.050 1.00 75.00 86 GLY A C 1
ATOM 723 O O . GLY A 1 86 ? 23.296 -10.943 28.627 1.00 75.00 86 GLY A O 1
ATOM 724 N N . ILE A 1 87 ? 24.312 -11.618 26.734 1.00 72.81 87 ILE A N 1
ATOM 725 C CA . ILE A 1 87 ? 23.189 -11.354 25.832 1.00 72.81 87 ILE A CA 1
ATOM 726 C C . ILE A 1 87 ? 22.071 -12.382 26.055 1.00 72.81 87 ILE A C 1
ATOM 728 O O . ILE A 1 87 ? 20.903 -12.008 26.087 1.00 72.81 87 ILE A O 1
ATOM 732 N N . TRP A 1 88 ? 22.416 -13.657 26.274 1.00 74.69 88 TRP A N 1
ATOM 733 C CA . TRP A 1 88 ? 21.435 -14.706 26.566 1.00 74.69 88 TRP A CA 1
ATOM 734 C C . TRP A 1 88 ? 20.609 -14.397 27.823 1.00 74.69 88 TRP A C 1
ATOM 736 O O . TRP A 1 88 ? 19.389 -14.354 27.736 1.00 74.69 88 TRP A O 1
ATOM 746 N N . ASN A 1 89 ? 21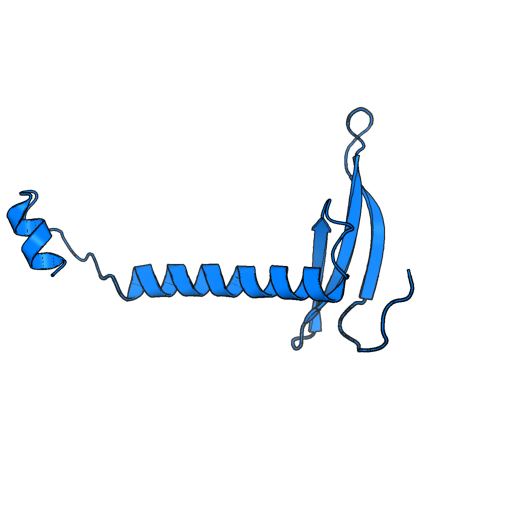.262 -14.064 28.942 1.00 74.38 89 ASN A N 1
ATOM 747 C CA . ASN A 1 89 ? 20.593 -13.700 30.204 1.00 74.38 89 ASN A CA 1
ATOM 748 C C . ASN A 1 89 ? 19.755 -12.408 30.140 1.00 74.38 89 ASN A C 1
ATOM 750 O O . ASN A 1 89 ? 19.005 -12.120 31.065 1.00 74.38 89 ASN A O 1
ATOM 754 N N . GLN A 1 90 ? 19.954 -11.561 29.125 1.00 67.88 90 GLN A N 1
ATOM 755 C CA . GLN A 1 90 ? 19.159 -10.341 28.942 1.00 67.88 90 GLN A CA 1
ATOM 756 C C . GLN A 1 90 ? 17.929 -10.571 28.054 1.00 67.88 90 GLN A C 1
ATOM 758 O O . GLN A 1 90 ? 16.999 -9.769 28.102 1.00 67.88 90 GLN A O 1
ATOM 763 N N . MET A 1 91 ? 17.937 -11.617 27.223 1.00 65.56 91 MET A N 1
ATOM 764 C CA . MET A 1 91 ? 16.852 -11.926 26.286 1.00 65.56 91 MET A CA 1
ATOM 765 C C . MET A 1 91 ? 15.923 -13.046 26.773 1.00 65.56 91 MET A C 1
ATOM 767 O O . MET A 1 91 ? 14.801 -13.132 26.275 1.00 65.56 91 MET A O 1
ATOM 771 N N . PHE A 1 92 ? 16.376 -13.874 27.718 1.00 60.22 92 PHE A N 1
ATOM 772 C CA . PHE A 1 92 ? 15.650 -14.997 28.319 1.00 60.22 92 PHE A CA 1
ATOM 773 C C . PHE A 1 92 ? 15.708 -14.912 29.843 1.00 60.22 92 PHE A C 1
ATOM 775 O O . PHE A 1 92 ? 14.706 -15.309 30.475 1.00 60.22 92 PHE A O 1
#

pLDDT: mean 79.09, std 12.65, range [39.16, 92.88]

Radius of gyration: 21.23 Å; chains: 1; bounding box: 51×27×53 Å